Protein AF-A0A645ILU5-F1 (afdb_monomer)

Foldseek 3Di:
DQACPCVLVVLVVVCVVPVPDAAEAEAEAALVQHGPVGDRVLVRVVVVVPRPSHQAYEYEERAALVSQLVVLVVSLDDPHAYAYAYELAHFDQDPNDTARDHDLLRLLQSLLSSVVSVHPHYYYDHRDDVSSVVSVVVSNCVRCDPPPPPPPPPPPPPVPPPVPPPVVVVVVVVD

Structure (mmCIF, N/CA/C/O backbone):
data_AF-A0A645ILU5-F1
#
_entry.id   AF-A0A645ILU5-F1
#
loop_
_atom_site.group_PDB
_atom_site.id
_atom_site.type_symbol
_atom_site.label_atom_id
_atom_site.label_alt_id
_atom_site.label_comp_id
_atom_site.label_asym_id
_atom_site.label_entity_id
_atom_site.label_seq_id
_atom_site.pdbx_PDB_ins_code
_atom_site.Cartn_x
_atom_site.Cartn_y
_atom_site.Cartn_z
_atom_site.occupancy
_atom_site.B_iso_or_equiv
_atom_site.auth_seq_id
_atom_site.auth_comp_id
_atom_site.auth_asym_id
_atom_site.auth_atom_id
_atom_site.pdbx_PDB_model_num
ATOM 1 N N . MET A 1 1 ? -2.323 -10.223 2.850 1.00 93.81 1 MET A N 1
ATOM 2 C CA . MET A 1 1 ? -3.088 -11.456 3.163 1.00 93.81 1 MET A CA 1
ATOM 3 C C . MET A 1 1 ? -4.043 -11.785 2.024 1.00 93.81 1 MET A C 1
ATOM 5 O O . MET A 1 1 ? -4.383 -10.886 1.266 1.00 93.81 1 MET A O 1
ATOM 9 N N . SER A 1 2 ? -4.465 -13.047 1.892 1.00 95.62 2 SER A N 1
ATOM 10 C CA . SER A 1 2 ? -5.396 -13.486 0.833 1.00 95.62 2 SER A CA 1
ATOM 11 C C . SER A 1 2 ? -6.859 -13.595 1.285 1.00 95.62 2 SER A C 1
ATOM 13 O O . SER A 1 2 ? -7.740 -13.768 0.449 1.00 95.62 2 SER A O 1
ATOM 15 N N . SER A 1 3 ? -7.146 -13.476 2.583 1.00 96.38 3 SER A N 1
ATOM 16 C CA . SER A 1 3 ? -8.513 -13.394 3.105 1.00 96.38 3 SER A CA 1
ATOM 17 C C . SER A 1 3 ? -8.556 -12.584 4.398 1.00 96.38 3 SER A C 1
ATOM 19 O O . SER A 1 3 ? -7.524 -12.376 5.039 1.00 96.38 3 SER A O 1
ATOM 21 N N . ASP A 1 4 ? -9.757 -12.151 4.762 1.00 96.50 4 ASP A N 1
ATOM 22 C CA . ASP A 1 4 ? -10.113 -11.461 6.003 1.00 96.50 4 ASP A CA 1
ATOM 23 C C . ASP A 1 4 ? -10.507 -12.406 7.147 1.00 96.50 4 ASP A C 1
ATOM 25 O O . ASP A 1 4 ? -10.855 -11.966 8.244 1.00 96.50 4 ASP A O 1
ATOM 29 N N . LYS A 1 5 ? -10.433 -13.724 6.924 1.00 95.62 5 LYS A N 1
ATOM 30 C CA . LYS A 1 5 ? -10.806 -14.709 7.941 1.00 95.62 5 LYS A CA 1
ATOM 31 C C . LYS A 1 5 ? -9.980 -14.508 9.208 1.00 95.62 5 LYS A C 1
ATOM 33 O O . LYS A 1 5 ? -8.756 -14.410 9.159 1.00 95.62 5 LYS A O 1
ATOM 38 N N . TYR A 1 6 ? -10.677 -14.504 10.342 1.00 95.50 6 TYR A N 1
ATOM 39 C CA . TYR A 1 6 ? -10.128 -14.344 11.691 1.0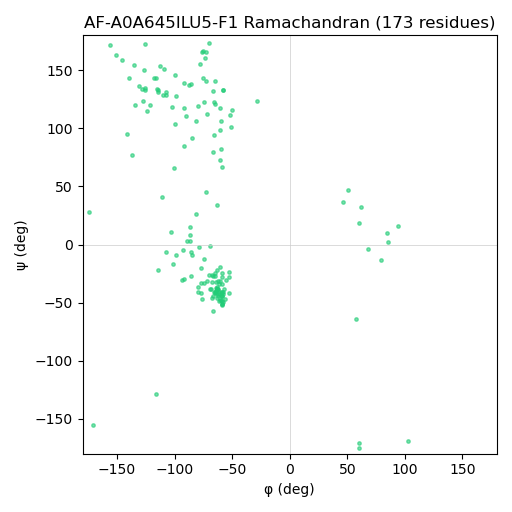0 95.50 6 TYR A CA 1
ATOM 40 C C . TYR A 1 6 ? -9.539 -12.968 12.017 1.00 95.50 6 TYR A C 1
ATOM 42 O O . TYR A 1 6 ? -9.171 -12.763 13.172 1.00 95.50 6 TYR A O 1
ATOM 50 N N . LEU A 1 7 ? -9.477 -12.022 11.072 1.00 96.88 7 LEU A N 1
ATOM 51 C CA . LEU A 1 7 ? -8.820 -10.738 11.318 1.00 96.88 7 LEU A CA 1
ATOM 52 C C . LEU A 1 7 ? -9.499 -9.914 12.402 1.00 96.88 7 LEU A C 1
ATOM 54 O O . LEU A 1 7 ? -8.788 -9.351 13.220 1.00 96.88 7 LEU A O 1
ATOM 58 N N . GLU A 1 8 ? -10.827 -9.928 12.484 1.00 96.94 8 GLU A N 1
ATOM 59 C CA . GLU A 1 8 ? -11.556 -9.266 13.573 1.00 96.94 8 GLU A CA 1
ATOM 60 C C . GLU A 1 8 ? -11.206 -9.856 14.952 1.00 96.94 8 GLU A C 1
ATOM 62 O O . GLU A 1 8 ? -10.985 -9.138 15.925 1.00 96.94 8 GLU A O 1
ATOM 67 N N . ASN A 1 9 ? -11.116 -11.185 15.052 1.00 97.50 9 ASN A N 1
ATOM 68 C CA . ASN A 1 9 ? -10.763 -11.833 16.315 1.00 97.50 9 ASN A CA 1
ATOM 69 C C . ASN A 1 9 ? -9.299 -11.562 16.688 1.00 97.50 9 ASN A C 1
ATOM 71 O O . ASN A 1 9 ? -8.991 -11.361 17.863 1.00 97.50 9 ASN A O 1
ATOM 75 N N . ILE A 1 10 ? -8.403 -11.543 15.696 1.00 97.69 10 ILE A N 1
ATOM 76 C CA . ILE A 1 10 ? -6.983 -11.235 15.887 1.00 97.69 10 ILE A CA 1
ATOM 77 C C . ILE A 1 10 ? -6.800 -9.770 16.291 1.00 97.69 10 ILE A C 1
ATOM 79 O O . ILE A 1 10 ? -6.074 -9.508 17.247 1.00 97.69 10 ILE A O 1
ATOM 83 N N . SER A 1 11 ? -7.465 -8.824 15.625 1.00 97.44 11 SER A N 1
ATOM 84 C CA . SER A 1 11 ? -7.366 -7.396 15.946 1.00 97.44 11 SER A CA 1
ATOM 85 C C . SER A 1 11 ? -7.878 -7.115 17.357 1.00 97.44 11 SER A C 1
ATOM 87 O O . SER A 1 11 ? -7.179 -6.479 18.144 1.00 97.44 11 SER A O 1
ATOM 89 N N . ARG A 1 12 ? -9.019 -7.705 17.734 1.00 97.56 12 ARG A N 1
ATOM 90 C CA . ARG A 1 12 ? -9.553 -7.631 19.100 1.00 97.56 12 ARG A CA 1
ATOM 91 C C . ARG A 1 12 ? -8.578 -8.194 20.130 1.00 97.56 12 ARG A C 1
ATOM 93 O O . ARG A 1 12 ? -8.370 -7.598 21.184 1.00 97.56 12 ARG A O 1
ATOM 100 N N . TYR A 1 13 ? -7.969 -9.343 19.840 1.00 97.94 13 TYR A N 1
ATOM 101 C CA . TYR A 1 13 ? -6.981 -9.944 20.733 1.00 97.94 13 TYR A CA 1
ATOM 102 C C . TYR A 1 13 ? -5.747 -9.048 20.905 1.00 97.94 13 TYR A C 1
ATOM 104 O O . TYR A 1 13 ? -5.275 -8.873 22.027 1.00 97.94 13 TYR A O 1
ATOM 112 N N . ILE A 1 14 ? -5.240 -8.450 19.821 1.00 97.81 14 ILE A N 1
ATOM 113 C CA . ILE A 1 14 ? -4.119 -7.504 19.885 1.00 97.81 14 ILE A CA 1
ATOM 114 C C . ILE A 1 14 ? -4.500 -6.301 20.753 1.00 97.81 14 ILE A C 1
ATOM 116 O O . ILE A 1 14 ? -3.756 -5.991 21.680 1.00 97.81 14 ILE A O 1
ATOM 120 N N . ARG A 1 15 ? -5.676 -5.696 20.535 1.00 95.69 15 ARG A N 1
ATOM 121 C CA . ARG A 1 15 ? -6.181 -4.553 21.317 1.00 95.69 15 ARG A CA 1
ATOM 122 C C . ARG A 1 15 ? -6.274 -4.854 22.816 1.00 95.69 15 ARG A C 1
ATOM 124 O O . ARG A 1 15 ? -5.934 -4.013 23.637 1.00 95.69 15 ARG A O 1
ATOM 131 N N . GLN A 1 16 ? -6.669 -6.071 23.193 1.00 97.25 16 GLN A N 1
ATOM 132 C CA . GLN A 1 16 ? -6.703 -6.500 24.600 1.00 97.25 16 GLN A CA 1
ATOM 133 C C . GLN A 1 16 ? -5.314 -6.621 25.243 1.00 97.25 16 GLN A C 1
ATOM 135 O O . GLN A 1 16 ? -5.197 -6.570 26.467 1.00 97.25 16 GLN A O 1
ATOM 140 N N . LYS A 1 17 ? -4.267 -6.860 24.447 1.00 97.75 17 LYS A N 1
ATOM 141 C CA . LYS A 1 17 ? -2.884 -6.982 24.932 1.00 97.75 17 LYS A CA 1
ATOM 142 C C . LYS A 1 17 ? -2.127 -5.664 24.872 1.00 97.75 17 LYS A C 1
ATOM 144 O O . LYS A 1 17 ? -1.229 -5.455 25.682 1.00 97.75 17 LYS A O 1
ATOM 149 N N . VAL A 1 18 ? -2.470 -4.822 23.906 1.00 97.69 18 VAL A N 1
ATOM 150 C CA . VAL A 1 18 ? -1.845 -3.534 23.631 1.00 97.69 18 VAL A CA 1
ATOM 151 C C . VAL A 1 18 ? -2.961 -2.564 23.250 1.00 97.69 18 VAL A C 1
ATOM 153 O O . VAL A 1 18 ? -3.406 -2.527 22.103 1.00 97.69 18 VAL A O 1
ATOM 156 N N . GLU A 1 19 ? -3.443 -1.817 24.242 1.00 94.56 19 GLU A N 1
ATOM 157 C CA . GLU A 1 19 ? -4.622 -0.949 24.126 1.00 94.56 19 GLU A CA 1
ATOM 158 C C . GLU A 1 19 ? -4.457 0.140 23.059 1.00 94.56 19 GLU A C 1
ATOM 160 O O . GLU A 1 19 ? -5.420 0.485 22.382 1.00 94.56 19 GLU A O 1
ATOM 165 N N . ASP A 1 20 ? -3.237 0.625 22.840 1.00 94.69 20 ASP A N 1
ATOM 166 C CA . ASP A 1 20 ? -2.893 1.722 21.931 1.00 94.69 20 ASP A CA 1
ATOM 167 C C . ASP A 1 20 ? -2.272 1.259 20.598 1.00 94.69 20 ASP A C 1
ATOM 169 O O . ASP A 1 20 ? -1.785 2.077 19.819 1.00 94.69 20 ASP A O 1
ATOM 173 N N . ALA A 1 21 ? -2.298 -0.043 20.290 1.00 96.12 21 ALA A N 1
ATOM 174 C CA . ALA A 1 21 ? -1.737 -0.564 19.043 1.00 96.12 21 ALA A CA 1
ATOM 175 C C . ALA A 1 21 ? -2.387 0.071 17.799 1.00 96.12 21 ALA A C 1
ATOM 177 O O . ALA A 1 21 ? -3.608 0.103 17.683 1.00 96.12 21 ALA A O 1
ATOM 178 N N . PHE A 1 22 ? -1.591 0.505 16.823 1.00 96.38 22 PHE A N 1
ATOM 179 C CA . PHE A 1 22 ? -2.107 0.879 15.503 1.00 96.38 22 PHE A CA 1
ATOM 180 C C . PHE A 1 22 ? -2.107 -0.351 14.589 1.00 96.38 22 PHE A C 1
ATOM 182 O O . PHE A 1 22 ? -1.046 -0.863 14.219 1.00 96.38 22 PHE A O 1
ATOM 189 N N . ILE A 1 23 ? -3.288 -0.855 14.247 1.00 97.62 23 ILE A N 1
ATOM 190 C CA . ILE A 1 23 ? -3.475 -2.115 13.533 1.00 97.62 23 ILE A CA 1
ATOM 191 C C . ILE A 1 23 ? -3.780 -1.829 12.064 1.00 97.62 23 ILE A C 1
ATOM 193 O O . ILE A 1 23 ? -4.796 -1.234 11.706 1.00 97.62 23 ILE A O 1
ATOM 197 N N . ILE A 1 24 ? -2.895 -2.321 11.195 1.00 97.56 24 ILE A N 1
ATOM 198 C CA . ILE A 1 24 ? -3.053 -2.265 9.741 1.00 97.56 24 ILE A CA 1
ATOM 199 C C . ILE A 1 24 ? -3.311 -3.671 9.219 1.00 97.56 24 ILE A C 1
ATOM 201 O O . ILE A 1 24 ? -2.529 -4.589 9.473 1.00 97.56 24 ILE A O 1
ATOM 205 N N . THR A 1 25 ? -4.362 -3.833 8.420 1.00 97.81 25 THR A N 1
ATOM 206 C CA . THR A 1 25 ? -4.580 -5.064 7.652 1.00 97.81 25 THR A CA 1
ATOM 207 C C . THR A 1 25 ? -4.310 -4.800 6.179 1.00 97.81 25 THR A C 1
ATOM 209 O O . THR A 1 25 ? -4.768 -3.807 5.624 1.00 97.81 25 THR A O 1
ATOM 212 N N . SER A 1 26 ? -3.520 -5.659 5.534 1.00 97.75 26 SER A N 1
ATOM 213 C CA . SER A 1 26 ? -3.110 -5.457 4.141 1.00 97.75 26 SER A CA 1
ATOM 214 C C . SER A 1 26 ? -3.332 -6.710 3.307 1.00 97.75 26 SER A C 1
ATOM 216 O O . SER A 1 26 ? -3.039 -7.826 3.757 1.00 97.75 26 SER A O 1
ATOM 218 N N . PHE A 1 27 ? -3.868 -6.542 2.099 1.00 98.00 27 PHE A N 1
ATOM 219 C CA . PHE A 1 27 ? -4.330 -7.619 1.229 1.00 98.00 27 PHE A CA 1
ATOM 220 C C . PHE A 1 27 ? -3.558 -7.676 -0.090 1.00 98.00 27 PHE A C 1
ATOM 222 O O . PHE A 1 27 ? -3.197 -6.658 -0.672 1.00 98.00 27 PHE A O 1
ATOM 229 N N . ALA A 1 28 ? -3.321 -8.898 -0.561 1.00 97.38 28 ALA A N 1
ATOM 230 C CA . ALA A 1 28 ? -2.639 -9.162 -1.818 1.00 97.38 28 ALA A CA 1
ATOM 231 C C . ALA A 1 28 ? -3.688 -9.466 -2.891 1.00 97.38 28 ALA A C 1
ATOM 233 O O . ALA A 1 28 ? -4.278 -10.551 -2.897 1.00 97.38 28 ALA A O 1
ATOM 234 N N . VAL A 1 29 ? -3.937 -8.485 -3.758 1.00 97.00 29 VAL A N 1
ATOM 235 C CA . VAL A 1 29 ? -4.973 -8.540 -4.796 1.00 97.00 29 VAL A CA 1
ATOM 236 C C . VAL A 1 29 ? -4.321 -8.530 -6.177 1.00 97.00 29 VAL A C 1
ATOM 238 O O . VAL A 1 29 ? -3.423 -7.729 -6.461 1.00 97.00 29 VAL A O 1
ATOM 241 N N . GLN A 1 30 ? -4.750 -9.465 -7.018 1.00 95.75 30 GLN A N 1
ATOM 242 C CA . GLN A 1 30 ? -4.297 -9.600 -8.397 1.00 95.75 30 GLN A CA 1
ATOM 243 C C . GLN A 1 30 ? -4.929 -8.531 -9.301 1.00 95.75 30 GLN A C 1
ATOM 245 O O . GLN A 1 30 ? -5.890 -7.874 -8.899 1.00 95.75 30 GLN A O 1
ATOM 250 N N . PRO A 1 31 ? -4.418 -8.342 -10.530 1.00 94.38 31 PRO A N 1
ATOM 251 C CA . PRO A 1 31 ? -4.959 -7.349 -11.463 1.00 94.38 31 PRO A CA 1
ATOM 252 C C . PRO A 1 31 ? -6.433 -7.553 -11.821 1.00 94.38 31 PRO A C 1
ATOM 254 O O . PRO A 1 31 ? -7.104 -6.599 -12.188 1.00 94.38 31 PRO A O 1
ATOM 257 N N . ASP A 1 32 ? -6.930 -8.784 -11.706 1.00 94.69 32 ASP A N 1
ATOM 258 C CA . ASP A 1 32 ? -8.336 -9.139 -11.918 1.00 94.69 32 ASP A CA 1
ATOM 259 C C . ASP A 1 32 ? -9.245 -8.794 -10.720 1.00 94.69 32 ASP A C 1
ATOM 261 O O . ASP A 1 32 ? -10.453 -9.013 -10.780 1.00 94.69 32 ASP A O 1
ATOM 265 N N . GLY A 1 33 ? -8.677 -8.266 -9.630 1.00 95.06 33 GLY A N 1
ATOM 266 C CA . GLY A 1 33 ? -9.378 -7.89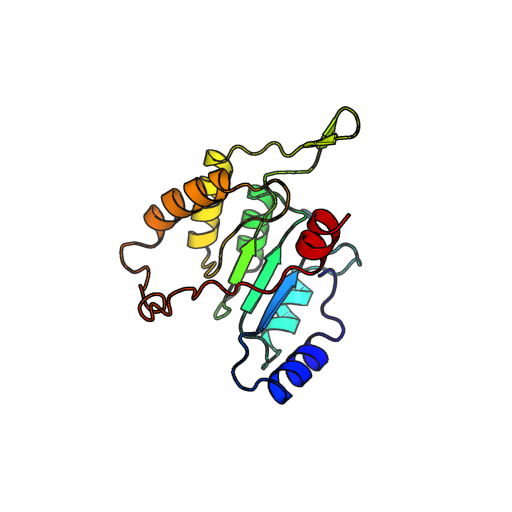2 -8.406 1.00 95.06 33 GLY A CA 1
ATOM 267 C C . GLY A 1 33 ? -9.586 -9.035 -7.406 1.00 95.06 33 GLY A C 1
ATOM 268 O O . GLY A 1 33 ? -10.164 -8.806 -6.340 1.00 95.06 33 GLY A O 1
ATOM 269 N N . TYR A 1 34 ? -9.098 -10.247 -7.687 1.00 96.94 34 TYR A N 1
ATOM 270 C CA . TYR A 1 34 ? -9.217 -11.394 -6.787 1.00 96.94 34 TYR A CA 1
ATOM 271 C C . TYR A 1 34 ? -7.942 -11.636 -5.980 1.00 96.94 34 TYR A C 1
ATOM 273 O O . TYR A 1 34 ? -6.811 -11.457 -6.438 1.00 96.94 34 TYR A O 1
ATOM 281 N N . THR A 1 35 ? -8.109 -12.098 -4.747 1.00 97.69 35 THR A N 1
ATOM 282 C CA . THR A 1 35 ? -7.006 -12.669 -3.978 1.00 97.69 35 THR A CA 1
ATOM 283 C C . THR A 1 35 ? -6.693 -14.080 -4.468 1.00 97.69 35 THR A C 1
ATOM 285 O O . THR A 1 35 ? -7.504 -14.729 -5.128 1.00 97.69 35 THR A O 1
ATOM 288 N N . ARG A 1 36 ? -5.531 -14.609 -4.072 1.00 96.50 36 ARG A N 1
ATOM 289 C CA . ARG A 1 36 ? -5.151 -16.000 -4.367 1.00 96.50 36 ARG A CA 1
ATOM 290 C C . ARG A 1 36 ? -6.183 -17.028 -3.882 1.00 96.50 36 ARG A C 1
ATOM 292 O O . ARG A 1 36 ? -6.316 -18.085 -4.484 1.00 96.50 36 ARG A O 1
ATOM 299 N N . ASP A 1 37 ? -6.897 -16.722 -2.802 1.00 96.62 37 ASP A N 1
ATOM 300 C CA . ASP A 1 37 ? -7.883 -17.634 -2.214 1.00 96.62 37 ASP A CA 1
ATOM 301 C C . ASP A 1 37 ? -9.274 -17.485 -2.872 1.00 96.62 37 ASP A C 1
ATOM 303 O O . ASP A 1 37 ? -10.247 -18.064 -2.393 1.00 96.62 37 ASP A O 1
ATOM 307 N N . GLY A 1 38 ? -9.378 -16.709 -3.960 1.00 96.69 38 GLY A N 1
ATOM 308 C CA . GLY A 1 38 ? -10.590 -16.559 -4.768 1.00 96.69 38 GLY A CA 1
ATOM 309 C C . GLY A 1 38 ? -11.588 -15.525 -4.248 1.00 96.69 38 GLY A C 1
ATOM 310 O O . GLY A 1 38 ? -12.708 -15.454 -4.748 1.00 96.69 38 GLY A O 1
ATOM 311 N N . TYR A 1 39 ? -11.216 -14.709 -3.259 1.00 97.19 39 TYR A N 1
ATOM 312 C CA . TYR A 1 39 ? -12.094 -13.655 -2.752 1.00 97.19 39 TYR A CA 1
ATOM 313 C C . TYR A 1 39 ? -11.921 -12.382 -3.560 1.00 97.19 39 TYR A C 1
ATOM 315 O O . TYR A 1 39 ? -10.798 -11.954 -3.829 1.00 97.19 39 TYR A O 1
ATOM 323 N N . PHE A 1 40 ? -13.034 -11.734 -3.885 1.00 96.69 40 PHE A N 1
ATOM 324 C CA . PHE A 1 40 ? -12.977 -10.441 -4.537 1.00 96.69 40 PHE A CA 1
ATOM 325 C C . PHE A 1 40 ? -12.571 -9.364 -3.528 1.00 96.69 40 PHE A C 1
ATOM 327 O O . PHE A 1 40 ? -13.201 -9.193 -2.479 1.00 96.69 40 PHE A O 1
ATOM 334 N N . GLY A 1 41 ? -11.483 -8.651 -3.813 1.00 95.88 41 GLY A N 1
ATOM 335 C CA . GLY A 1 41 ? -10.846 -7.785 -2.830 1.00 95.88 41 GLY A CA 1
ATOM 336 C C . GLY A 1 41 ? -11.739 -6.619 -2.393 1.00 95.88 41 GLY A C 1
ATOM 337 O O . GLY A 1 41 ? -11.697 -6.244 -1.223 1.00 95.88 41 GLY A O 1
ATOM 338 N N . ARG A 1 42 ? -12.612 -6.084 -3.266 1.00 94.62 42 ARG A N 1
ATOM 339 C CA . ARG A 1 42 ? -13.550 -5.013 -2.869 1.00 94.62 42 ARG A CA 1
ATOM 340 C C . ARG A 1 42 ? -14.493 -5.487 -1.764 1.00 94.62 42 ARG A C 1
ATOM 342 O O . ARG A 1 42 ? -14.869 -4.705 -0.900 1.00 94.62 42 ARG A O 1
ATOM 349 N N . ASP A 1 43 ? -14.865 -6.766 -1.783 1.00 95.69 43 ASP A N 1
ATOM 350 C CA . ASP A 1 43 ? -15.791 -7.329 -0.806 1.00 95.69 43 ASP A CA 1
ATOM 351 C C . ASP A 1 43 ? -15.082 -7.584 0.526 1.00 95.69 43 ASP A C 1
ATOM 353 O O . ASP A 1 43 ? -15.684 -7.383 1.577 1.00 95.69 43 ASP A O 1
ATOM 357 N N . ILE A 1 44 ? -13.793 -7.945 0.491 1.00 96.44 44 ILE A N 1
ATOM 358 C CA . ILE A 1 44 ? -12.933 -7.944 1.683 1.00 96.44 44 ILE A CA 1
ATOM 359 C C . ILE A 1 44 ? -12.884 -6.542 2.296 1.00 96.44 44 ILE A C 1
ATOM 361 O O . ILE A 1 44 ? -13.174 -6.383 3.478 1.00 96.44 44 ILE A O 1
ATOM 365 N N . PHE A 1 45 ? -12.567 -5.520 1.497 1.00 95.25 45 PHE A N 1
ATOM 366 C CA . PHE A 1 45 ? -12.473 -4.143 1.982 1.00 95.25 45 PHE A CA 1
ATOM 367 C C . PHE A 1 45 ? -13.789 -3.666 2.600 1.00 95.25 45 PHE A C 1
ATOM 369 O O . PHE A 1 45 ? -13.769 -3.134 3.702 1.00 95.25 45 PHE A O 1
ATOM 376 N N . ARG A 1 46 ? -14.931 -3.940 1.954 1.00 93.38 46 ARG A N 1
ATOM 377 C CA . ARG A 1 46 ? -16.273 -3.616 2.474 1.00 93.38 46 ARG A CA 1
ATOM 378 C C . ARG A 1 46 ? -16.588 -4.249 3.827 1.00 93.38 46 ARG A C 1
ATOM 380 O O . ARG A 1 46 ? -17.314 -3.647 4.601 1.00 93.38 46 ARG A O 1
ATOM 387 N N . ARG A 1 47 ? -16.091 -5.454 4.113 1.00 94.75 47 ARG A N 1
ATOM 388 C CA . ARG A 1 47 ? -16.275 -6.078 5.434 1.00 94.75 47 ARG A CA 1
ATOM 389 C C . ARG A 1 47 ? -15.296 -5.520 6.456 1.00 94.75 47 ARG A C 1
ATOM 391 O O . ARG A 1 47 ? -15.674 -5.257 7.589 1.00 94.75 47 ARG A O 1
ATOM 398 N N . MET A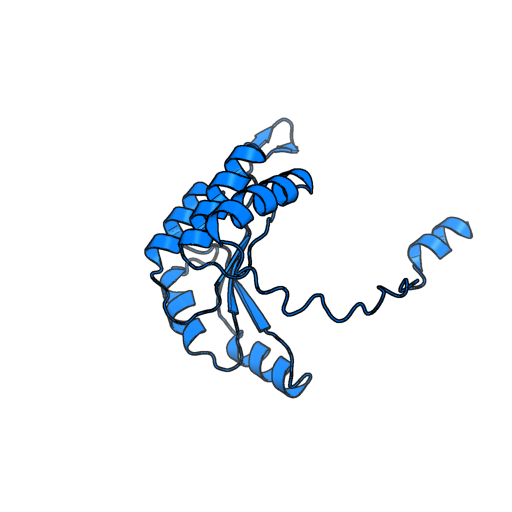 1 48 ? -14.048 -5.319 6.045 1.00 95.50 48 MET A N 1
ATOM 399 C CA . MET A 1 48 ? -12.984 -4.882 6.943 1.00 95.50 48 MET A CA 1
ATOM 400 C C . MET A 1 48 ? -13.128 -3.434 7.410 1.00 95.50 48 MET A C 1
ATOM 402 O O . MET A 1 48 ? -12.662 -3.129 8.500 1.00 95.50 48 MET A O 1
ATOM 406 N N . VAL A 1 49 ? -13.793 -2.559 6.647 1.00 93.00 49 VAL A N 1
ATOM 407 C CA . VAL A 1 49 ? -14.096 -1.189 7.110 1.00 93.00 49 VAL A CA 1
ATOM 408 C C . VAL A 1 49 ? -15.023 -1.155 8.327 1.00 93.00 49 VAL A C 1
ATOM 410 O O . VAL A 1 49 ? -15.000 -0.184 9.073 1.00 93.00 49 VAL A O 1
ATOM 413 N N . GLU A 1 50 ? -15.797 -2.215 8.567 1.00 92.88 50 GLU A N 1
ATOM 414 C CA . GLU A 1 50 ? -16.691 -2.323 9.728 1.00 92.88 50 GLU A CA 1
ATOM 415 C C . GLU A 1 50 ? -15.974 -2.871 10.980 1.00 92.88 50 GLU A C 1
ATOM 417 O O . GLU A 1 50 ? -16.547 -2.912 12.074 1.00 92.88 50 GLU A O 1
ATOM 422 N N . VAL A 1 51 ? -14.714 -3.308 10.851 1.00 94.69 51 VAL A N 1
ATOM 423 C CA . VAL A 1 51 ? -13.934 -3.874 11.958 1.00 94.69 51 VAL A CA 1
ATOM 424 C C . VAL A 1 51 ? -13.337 -2.749 12.802 1.00 94.69 51 VAL A C 1
ATOM 426 O O . VAL A 1 51 ? -12.362 -2.113 12.419 1.00 94.69 51 VAL A O 1
ATOM 429 N N . LYS A 1 52 ? -13.901 -2.541 13.996 1.00 91.62 52 LYS A N 1
ATOM 430 C CA . LYS A 1 52 ? -13.570 -1.408 14.883 1.00 91.62 52 LYS A CA 1
ATOM 431 C C . LYS A 1 52 ? -12.124 -1.365 15.377 1.00 91.62 52 LYS A C 1
ATOM 433 O O . LYS A 1 52 ? -11.614 -0.283 15.622 1.00 91.62 52 LYS A O 1
ATOM 438 N N . ASP A 1 53 ? -11.494 -2.524 15.549 1.00 95.62 53 ASP A N 1
ATOM 439 C CA . ASP A 1 53 ? -10.126 -2.635 16.074 1.00 95.62 53 ASP A CA 1
ATOM 440 C C . ASP A 1 53 ? -9.055 -2.511 14.968 1.00 95.62 53 ASP A C 1
ATOM 442 O O . ASP A 1 53 ? -7.922 -2.941 15.165 1.00 95.62 53 ASP A O 1
ATOM 446 N N . VAL A 1 54 ? -9.410 -2.025 13.773 1.00 96.06 54 VAL A N 1
ATOM 447 C CA . VAL A 1 54 ? -8.493 -1.867 12.636 1.00 96.06 54 VAL A CA 1
ATOM 448 C C . VAL A 1 54 ? -8.506 -0.414 12.178 1.00 96.06 54 VAL A C 1
ATOM 450 O O . VAL A 1 54 ? -9.505 0.078 11.662 1.00 96.06 54 VAL A O 1
ATOM 453 N N . GLU A 1 55 ? -7.370 0.267 12.316 1.00 96.12 55 GLU A N 1
ATOM 454 C CA . GLU A 1 55 ? -7.260 1.693 11.995 1.00 96.12 55 GLU A CA 1
ATOM 455 C C . GLU A 1 55 ? -6.953 1.948 10.517 1.00 96.12 55 GLU A C 1
ATOM 457 O O . GLU A 1 55 ? -7.303 3.003 9.986 1.00 96.12 55 GLU A O 1
ATOM 462 N N . ALA A 1 56 ? -6.300 0.999 9.839 1.00 97.00 56 ALA A N 1
ATOM 463 C CA . ALA A 1 56 ? -5.961 1.137 8.429 1.00 97.00 56 ALA A CA 1
ATOM 464 C C . ALA A 1 56 ? -6.151 -0.158 7.636 1.00 97.00 56 ALA A C 1
ATOM 466 O O . ALA A 1 56 ? -5.832 -1.266 8.083 1.00 97.00 56 ALA A O 1
ATOM 467 N N . LEU A 1 57 ? -6.610 0.012 6.399 1.00 97.12 57 LEU A N 1
ATOM 468 C CA . LEU A 1 57 ? -6.682 -1.047 5.399 1.00 97.12 57 LEU A CA 1
ATOM 469 C C . LEU A 1 57 ? -5.637 -0.796 4.327 1.00 97.12 57 LEU A C 1
ATOM 471 O O . LEU A 1 57 ? -5.287 0.347 4.040 1.00 97.12 57 LEU A O 1
ATOM 475 N N . GLY A 1 58 ? -5.147 -1.852 3.696 1.00 96.88 58 GLY A N 1
ATOM 476 C CA . GLY A 1 58 ? -4.116 -1.682 2.698 1.00 96.88 58 GLY A CA 1
ATOM 477 C C . GLY A 1 58 ? -4.005 -2.770 1.659 1.00 96.88 58 GLY A C 1
ATOM 478 O O . GLY A 1 58 ? -4.647 -3.819 1.717 1.00 96.88 58 GLY A O 1
ATOM 479 N N . LEU A 1 59 ? -3.162 -2.474 0.683 1.00 97.75 59 LEU A N 1
ATOM 480 C CA . LEU A 1 59 ? -2.829 -3.352 -0.419 1.00 97.75 59 LEU A CA 1
ATOM 481 C C . LEU A 1 59 ? -1.322 -3.475 -0.519 1.00 97.75 59 LEU A C 1
ATOM 483 O O . LEU A 1 59 ? -0.601 -2.474 -0.485 1.00 97.75 59 LEU A O 1
ATOM 487 N N . ASN A 1 60 ? -0.842 -4.701 -0.673 1.00 97.56 60 ASN A N 1
ATOM 488 C CA . ASN A 1 60 ? 0.572 -4.947 -0.861 1.00 97.56 60 ASN A CA 1
ATOM 489 C C . ASN A 1 60 ? 0.842 -6.124 -1.793 1.00 97.56 60 ASN A C 1
ATOM 491 O O . ASN A 1 60 ? 0.028 -7.037 -1.928 1.00 97.56 60 ASN A O 1
ATOM 495 N N . CYS A 1 61 ? 2.048 -6.133 -2.361 1.00 95.88 61 CYS A N 1
ATOM 496 C CA . CYS A 1 61 ? 2.537 -7.214 -3.212 1.00 95.88 61 CYS A CA 1
ATOM 497 C C . CYS A 1 61 ? 1.665 -7.447 -4.463 1.00 95.88 61 CYS A C 1
ATOM 499 O O . CYS A 1 61 ? 0.772 -6.659 -4.769 1.00 95.88 61 CYS A O 1
ATOM 501 N N . VAL A 1 62 ? 1.956 -8.543 -5.175 1.00 94.00 62 VAL A N 1
ATOM 502 C CA . VAL A 1 62 ? 1.297 -9.082 -6.380 1.00 94.00 62 VAL A CA 1
ATOM 503 C C . VAL A 1 62 ? 1.261 -8.114 -7.561 1.00 94.00 62 VAL A C 1
ATOM 505 O O . VAL A 1 62 ? 1.876 -8.381 -8.590 1.00 94.00 62 VAL A O 1
ATOM 508 N N . SER A 1 63 ? 0.558 -7.000 -7.416 1.00 95.19 63 SER A N 1
ATOM 509 C CA . SER A 1 63 ? 0.364 -6.001 -8.448 1.00 95.19 63 SER A CA 1
ATOM 510 C C . SER A 1 63 ? 1.501 -4.980 -8.481 1.00 95.19 63 SER A C 1
ATOM 512 O O . SER A 1 63 ? 1.974 -4.490 -7.451 1.00 95.19 63 SER A O 1
ATOM 514 N N . GLY A 1 64 ? 1.923 -4.643 -9.701 1.00 96.50 64 GLY A N 1
ATOM 515 C CA . GLY A 1 64 ? 2.780 -3.491 -9.958 1.00 96.50 64 GLY A CA 1
ATOM 516 C C . GLY A 1 64 ? 2.031 -2.168 -9.741 1.00 96.50 64 GLY A C 1
ATOM 517 O O . GLY A 1 64 ? 0.808 -2.157 -9.554 1.00 96.50 64 GLY A O 1
ATOM 518 N N . PRO A 1 65 ? 2.729 -1.023 -9.811 1.00 96.81 65 PRO A N 1
ATOM 519 C CA . PRO A 1 65 ? 2.174 0.261 -9.390 1.00 96.81 65 PRO A CA 1
ATOM 520 C C . PRO A 1 65 ? 1.006 0.745 -10.271 1.00 96.81 65 PRO A C 1
ATOM 522 O O . PRO A 1 65 ? 0.118 1.436 -9.781 1.00 96.81 65 PRO A O 1
ATOM 525 N N . TYR A 1 66 ? 0.954 0.346 -11.549 1.00 95.88 66 TYR A N 1
ATOM 526 C CA . TYR A 1 66 ? -0.149 0.691 -12.457 1.00 95.88 66 TYR A CA 1
ATOM 527 C C . TYR A 1 66 ? -1.479 0.044 -12.059 1.00 95.88 66 TYR A C 1
ATOM 529 O O . TYR A 1 66 ? -2.459 0.749 -11.823 1.00 95.88 66 TYR A O 1
ATOM 537 N N . HIS A 1 67 ? -1.519 -1.289 -11.964 1.00 96.44 67 HIS A N 1
ATOM 538 C CA . HIS A 1 67 ? -2.746 -1.995 -11.590 1.00 96.44 67 HIS A CA 1
ATOM 539 C C . HIS A 1 67 ? -3.126 -1.713 -10.140 1.00 96.44 67 HIS A C 1
ATOM 541 O O . HIS A 1 67 ? -4.309 -1.598 -9.843 1.00 96.44 67 HIS A O 1
ATOM 547 N N . MET A 1 68 ? -2.142 -1.506 -9.257 1.00 96.50 68 MET A N 1
ATOM 548 C CA . MET A 1 68 ? -2.413 -1.066 -7.891 1.00 96.50 68 MET A CA 1
ATOM 549 C C . MET A 1 68 ? -3.151 0.280 -7.870 1.00 96.50 68 MET A C 1
ATOM 551 O O . MET A 1 68 ? -4.176 0.406 -7.208 1.00 96.50 68 MET A O 1
ATOM 555 N N . LEU A 1 69 ? -2.685 1.271 -8.641 1.00 96.06 69 LEU A N 1
ATOM 556 C CA . LEU A 1 69 ? -3.372 2.557 -8.786 1.00 96.06 69 LEU A CA 1
ATOM 557 C C . LEU A 1 69 ? -4.787 2.392 -9.354 1.00 96.06 69 LEU A C 1
ATOM 559 O O . LEU A 1 69 ? -5.714 3.040 -8.873 1.00 96.06 69 LEU A O 1
ATOM 563 N N . HIS A 1 70 ? -4.953 1.562 -10.386 1.00 95.44 70 HIS A N 1
ATOM 564 C CA . HIS A 1 70 ? -6.267 1.305 -10.975 1.00 95.44 70 HIS A CA 1
ATOM 565 C C . HIS A 1 70 ? -7.233 0.730 -9.937 1.00 95.44 70 HIS A C 1
ATOM 567 O O . HIS A 1 70 ? -8.314 1.271 -9.735 1.00 95.44 70 HIS A O 1
ATOM 573 N N . TYR A 1 71 ? -6.788 -0.280 -9.199 1.00 94.75 71 TYR A N 1
ATOM 574 C CA . TYR A 1 71 ? -7.589 -0.923 -8.174 1.00 94.75 71 TYR A CA 1
ATOM 575 C C . TYR A 1 71 ? -7.948 0.030 -7.020 1.00 94.75 71 TYR A C 1
ATOM 577 O O . TYR A 1 71 ? -9.095 0.075 -6.583 1.00 94.75 71 TYR A O 1
ATOM 585 N N . VAL A 1 72 ? -7.011 0.876 -6.571 1.00 93.75 72 VAL A N 1
ATOM 586 C CA . VAL A 1 72 ? -7.291 1.922 -5.567 1.00 93.75 72 VAL A CA 1
ATOM 587 C C . VAL A 1 72 ? -8.392 2.881 -6.038 1.00 93.75 72 VAL A C 1
ATOM 589 O O . VAL A 1 72 ? -9.274 3.221 -5.250 1.00 93.75 72 VAL A O 1
ATOM 592 N N . LYS A 1 73 ? -8.393 3.278 -7.319 1.00 92.75 73 LYS A N 1
ATOM 593 C CA . LYS A 1 73 ? -9.451 4.130 -7.893 1.00 92.75 73 LYS A CA 1
ATOM 594 C C . LYS A 1 73 ? -10.821 3.454 -7.871 1.00 92.75 73 LYS A C 1
ATOM 596 O O . LYS A 1 73 ? -11.825 4.119 -7.626 1.00 92.75 73 LYS A O 1
ATOM 601 N N . GLU A 1 74 ? -10.871 2.150 -8.123 1.00 90.81 74 GLU A N 1
ATOM 602 C CA . GLU A 1 74 ? -12.121 1.385 -8.141 1.00 90.81 74 GLU A CA 1
ATOM 603 C C . GLU A 1 74 ? -12.727 1.181 -6.752 1.00 90.81 74 GLU A C 1
ATOM 605 O O . GLU A 1 74 ? -13.950 1.127 -6.625 1.00 90.81 74 GLU A O 1
ATOM 610 N N . LEU A 1 75 ? -11.901 1.085 -5.703 1.00 87.19 75 LEU A N 1
ATOM 611 C CA . LEU A 1 75 ? -12.397 0.860 -4.345 1.00 87.19 75 LEU A CA 1
ATOM 612 C C . LEU A 1 75 ? -13.238 2.029 -3.806 1.00 87.19 75 LEU A C 1
ATOM 614 O O . LEU A 1 75 ? -14.090 1.797 -2.950 1.00 87.19 75 LEU A O 1
ATOM 618 N N . GLN A 1 76 ? -13.007 3.261 -4.286 1.00 79.81 76 GLN A N 1
ATOM 619 C CA . GLN A 1 76 ? -13.739 4.478 -3.889 1.00 79.81 76 GLN A CA 1
ATOM 620 C C . GLN A 1 76 ? -13.920 4.630 -2.364 1.00 79.81 76 GLN A C 1
ATOM 622 O O . GLN A 1 76 ? -14.965 5.084 -1.889 1.00 79.81 76 GLN A O 1
ATOM 627 N N . LEU A 1 77 ? -12.915 4.223 -1.583 1.00 72.06 77 LEU A N 1
ATOM 628 C CA . LEU A 1 77 ? -13.009 4.228 -0.125 1.00 72.06 77 LEU A CA 1
ATOM 629 C C . LEU A 1 77 ? -13.091 5.663 0.384 1.00 72.06 77 LEU A C 1
ATOM 631 O O . LEU A 1 77 ? -12.297 6.521 0.001 1.00 72.06 77 LEU A O 1
ATOM 635 N N . LYS A 1 78 ? -14.041 5.909 1.281 1.00 74.19 78 LYS A N 1
ATOM 636 C CA . LYS A 1 78 ? -14.157 7.160 2.028 1.00 74.19 78 LYS A CA 1
ATOM 637 C C . LYS A 1 78 ? -13.955 6.853 3.503 1.00 74.19 78 LYS A C 1
ATOM 639 O O . LYS A 1 78 ? -14.420 5.819 3.969 1.00 74.19 78 LYS A O 1
ATOM 644 N N . ASN A 1 79 ? -13.305 7.764 4.224 1.00 80.00 79 ASN A N 1
ATOM 645 C CA . ASN A 1 79 ? -13.110 7.690 5.678 1.00 80.00 79 ASN A CA 1
ATOM 646 C C . ASN A 1 79 ? -12.297 6.471 6.160 1.00 80.00 79 ASN A C 1
ATOM 648 O O . ASN A 1 79 ? -12.531 5.972 7.255 1.00 80.00 79 ASN A O 1
ATOM 652 N N . VAL A 1 80 ? -11.341 5.996 5.356 1.00 87.88 80 VAL A N 1
ATOM 653 C CA . VAL A 1 80 ? -10.444 4.882 5.707 1.00 87.88 80 VAL A CA 1
ATOM 654 C C . VAL A 1 80 ? -9.003 5.335 5.531 1.00 87.88 80 VAL A C 1
ATOM 656 O O . VAL A 1 80 ? -8.660 5.889 4.486 1.00 87.88 80 VAL A O 1
ATOM 659 N N . VAL A 1 81 ? -8.145 5.064 6.516 1.00 95.12 81 VAL A N 1
ATOM 660 C CA . VAL A 1 81 ? -6.698 5.243 6.351 1.00 95.12 81 VAL A CA 1
ATOM 661 C C . VAL A 1 81 ? -6.190 4.141 5.426 1.00 95.12 81 VAL A C 1
ATOM 663 O O . VAL A 1 81 ? -6.216 2.959 5.772 1.00 95.12 81 VAL A O 1
ATOM 666 N N . LEU A 1 82 ? -5.757 4.526 4.226 1.00 95.88 82 LEU A N 1
ATOM 667 C CA . LEU A 1 82 ? -5.328 3.586 3.197 1.00 95.88 82 LEU A CA 1
ATOM 668 C C . LEU A 1 82 ? -3.798 3.449 3.161 1.00 95.88 82 LEU A C 1
ATOM 670 O O . LEU A 1 82 ? -3.080 4.443 3.030 1.00 95.88 82 LEU A O 1
ATOM 674 N N . SER A 1 83 ? -3.316 2.205 3.218 1.00 97.81 83 SER A N 1
ATOM 675 C CA . SER A 1 83 ? -1.909 1.835 3.042 1.00 97.81 83 SER A CA 1
ATOM 676 C C . SER A 1 83 ? -1.661 1.134 1.701 1.00 97.81 83 SER A C 1
ATOM 678 O O . SER A 1 83 ? -2.345 0.167 1.378 1.00 97.81 83 SER A O 1
ATOM 680 N N . VAL A 1 84 ? -0.689 1.578 0.900 1.00 98.06 84 VAL A N 1
ATOM 681 C CA . VAL A 1 84 ? -0.441 1.018 -0.443 1.00 98.06 84 VAL A CA 1
ATOM 682 C C . VAL A 1 84 ? 1.048 0.770 -0.682 1.00 98.06 84 VAL A C 1
ATOM 684 O O . VAL A 1 84 ? 1.861 1.693 -0.650 1.00 98.06 84 VAL A O 1
ATOM 687 N N . MET A 1 85 ? 1.411 -0.489 -0.939 1.00 98.38 85 MET A N 1
ATOM 688 C CA . MET A 1 85 ? 2.800 -0.942 -1.110 1.00 98.38 85 MET A CA 1
ATOM 689 C C . MET A 1 85 ? 2.934 -1.924 -2.294 1.00 98.38 85 MET A C 1
ATOM 691 O O . MET A 1 85 ? 3.003 -3.143 -2.089 1.00 98.38 85 MET A O 1
ATOM 695 N N . PRO A 1 86 ? 2.937 -1.439 -3.550 1.00 98.06 86 PRO A N 1
ATOM 696 C CA . PRO A 1 86 ? 3.031 -2.296 -4.730 1.00 98.06 86 PRO A CA 1
ATOM 697 C C . PRO A 1 86 ? 4.433 -2.895 -4.916 1.00 98.06 86 PRO A C 1
ATOM 699 O O . PRO A 1 86 ? 5.417 -2.449 -4.320 1.00 98.06 86 PRO A O 1
ATOM 702 N N . ASN A 1 87 ? 4.529 -3.908 -5.779 1.00 97.62 87 ASN A N 1
ATOM 703 C CA . ASN A 1 87 ? 5.815 -4.412 -6.269 1.00 97.62 87 ASN A CA 1
ATOM 704 C C . ASN A 1 87 ? 6.444 -3.435 -7.273 1.00 97.62 87 ASN A C 1
ATOM 706 O O . ASN A 1 87 ? 5.731 -2.651 -7.899 1.00 97.62 87 ASN A O 1
ATOM 710 N N . ALA A 1 88 ? 7.755 -3.533 -7.503 1.00 96.25 88 ALA A N 1
ATOM 711 C CA . ALA A 1 88 ? 8.487 -2.769 -8.523 1.00 96.25 88 ALA A CA 1
ATOM 712 C C . ALA A 1 88 ? 8.199 -3.239 -9.970 1.00 96.25 88 ALA A C 1
ATOM 714 O O . ALA A 1 88 ? 9.106 -3.420 -10.773 1.00 96.25 88 ALA A O 1
ATOM 715 N N . GLY A 1 89 ? 6.933 -3.465 -10.316 1.00 92.94 89 GLY A N 1
ATOM 716 C CA . GLY A 1 89 ? 6.529 -4.128 -11.559 1.00 92.94 89 GLY A CA 1
ATOM 717 C C . GLY A 1 89 ? 6.124 -5.582 -11.329 1.00 92.94 89 GLY A C 1
ATOM 718 O O . GLY A 1 89 ? 5.929 -6.007 -10.184 1.00 92.94 89 GLY A O 1
ATOM 719 N N . TYR A 1 90 ? 5.954 -6.335 -12.415 1.00 90.00 90 TYR A N 1
ATOM 720 C CA . TYR A 1 90 ? 5.577 -7.746 -12.324 1.00 90.00 90 TYR A CA 1
ATOM 721 C C . TYR A 1 90 ? 6.816 -8.639 -12.305 1.00 90.00 90 TYR A C 1
ATOM 723 O O . TYR A 1 90 ? 7.763 -8.393 -13.052 1.00 90.00 90 TYR A O 1
ATOM 731 N N . PRO A 1 91 ? 6.826 -9.688 -11.464 1.00 88.62 91 PRO A N 1
ATOM 732 C CA . PRO A 1 91 ? 7.946 -10.607 -11.424 1.00 88.62 91 PRO A CA 1
ATOM 733 C C . PRO A 1 91 ? 8.045 -11.357 -12.754 1.00 88.62 91 PRO A C 1
ATOM 735 O O . PRO A 1 91 ? 7.117 -12.060 -13.151 1.00 88.62 9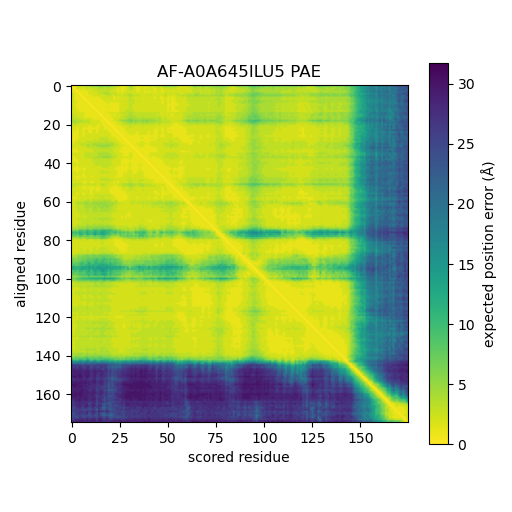1 PRO A O 1
ATOM 738 N N . THR A 1 92 ? 9.193 -11.251 -13.410 1.00 88.44 92 THR A N 1
ATOM 739 C CA . THR A 1 92 ? 9.547 -12.057 -14.581 1.00 88.44 92 THR A CA 1
ATOM 740 C C . THR A 1 92 ? 10.717 -12.957 -14.218 1.00 88.44 92 THR A C 1
ATOM 742 O O . THR A 1 92 ? 11.688 -12.503 -13.616 1.00 88.44 92 THR A O 1
ATOM 745 N N . VAL A 1 93 ? 10.646 -14.242 -14.564 1.00 89.69 93 VAL A N 1
ATOM 746 C CA . VAL A 1 93 ? 11.748 -15.179 -14.313 1.00 89.69 93 VAL A CA 1
ATOM 747 C C . VAL A 1 93 ? 12.656 -15.227 -15.536 1.00 89.69 93 VAL A C 1
ATOM 749 O O . VAL A 1 93 ? 12.236 -15.646 -16.610 1.00 89.69 93 VAL A O 1
ATOM 752 N N . VAL A 1 94 ? 13.915 -14.828 -15.363 1.00 87.88 94 VAL A N 1
ATOM 753 C CA . VAL A 1 94 ? 14.960 -14.889 -16.392 1.00 87.88 94 VAL A CA 1
ATOM 754 C C . VAL A 1 94 ? 16.162 -15.610 -15.800 1.00 87.88 94 VAL A C 1
ATOM 756 O O . VAL A 1 94 ? 16.673 -15.202 -14.760 1.00 87.88 94 VAL A O 1
ATOM 759 N N . ASN A 1 95 ? 16.622 -16.690 -16.439 1.00 88.69 95 ASN A N 1
ATOM 760 C CA . ASN A 1 95 ? 17.766 -17.489 -15.972 1.00 88.69 95 ASN A CA 1
ATOM 761 C C . ASN A 1 95 ? 17.651 -17.893 -14.488 1.00 88.69 95 ASN A C 1
ATOM 763 O O . ASN A 1 95 ? 18.583 -17.702 -13.707 1.00 88.69 95 ASN A O 1
ATOM 767 N N . ASN A 1 96 ? 16.476 -18.387 -14.085 1.00 87.88 96 ASN A N 1
ATOM 768 C CA . ASN A 1 96 ? 16.148 -18.780 -12.707 1.00 87.88 96 ASN A CA 1
ATOM 769 C C . ASN A 1 96 ? 16.245 -17.641 -11.672 1.00 87.88 96 ASN A C 1
ATOM 771 O O . ASN A 1 96 ? 16.305 -17.896 -10.470 1.00 87.88 96 ASN A O 1
ATOM 775 N N . ARG A 1 97 ? 16.234 -16.381 -12.117 1.00 83.38 97 ARG A N 1
ATOM 776 C CA . ARG A 1 97 ? 16.201 -15.197 -11.255 1.00 83.38 97 ARG A CA 1
ATOM 777 C C . ARG A 1 97 ? 14.899 -14.443 -11.471 1.00 83.38 97 ARG A C 1
ATOM 779 O O . ARG A 1 97 ? 14.510 -14.195 -12.608 1.00 83.38 97 ARG A O 1
ATOM 786 N N . THR A 1 98 ? 14.252 -14.052 -10.380 1.00 86.25 98 THR A N 1
ATOM 787 C CA . THR A 1 98 ? 13.087 -13.165 -10.427 1.00 86.25 98 THR A CA 1
ATOM 788 C C . THR A 1 98 ? 13.557 -11.726 -10.594 1.00 86.25 98 THR A C 1
ATOM 790 O O . THR A 1 98 ? 14.284 -11.207 -9.747 1.00 86.25 98 THR A O 1
ATOM 793 N N . LEU A 1 99 ? 13.141 -11.094 -11.684 1.00 85.12 99 LEU A N 1
ATOM 794 C CA . LEU A 1 99 ? 13.400 -9.699 -12.012 1.00 85.12 99 LEU A CA 1
ATOM 795 C C . LEU A 1 99 ? 12.099 -8.900 -11.974 1.00 85.12 99 LEU A C 1
ATOM 797 O O . LEU A 1 99 ? 11.017 -9.446 -12.178 1.00 85.12 99 LEU A O 1
ATOM 801 N N . PHE A 1 100 ? 12.235 -7.606 -11.717 1.00 91.19 100 PHE A N 1
ATOM 802 C CA . PHE A 1 100 ? 11.158 -6.626 -11.676 1.00 91.19 100 PHE A CA 1
ATOM 803 C C . PHE A 1 100 ? 11.538 -5.487 -12.624 1.00 91.19 100 PHE A C 1
ATOM 805 O O . PHE A 1 100 ? 12.700 -5.084 -12.653 1.00 91.19 100 PHE A O 1
ATOM 812 N N . ASP A 1 101 ? 10.596 -5.043 -13.449 1.00 88.69 101 ASP A N 1
ATOM 813 C CA . ASP A 1 101 ? 10.861 -4.285 -14.675 1.00 88.69 101 ASP A CA 1
ATOM 814 C C . ASP A 1 101 ? 10.495 -2.794 -14.604 1.00 88.69 101 ASP A C 1
ATOM 816 O O .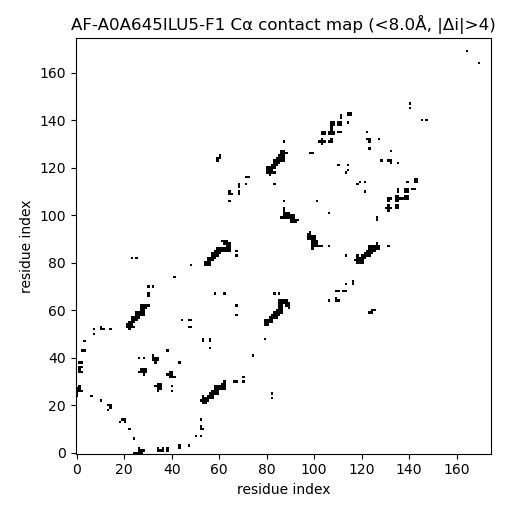 ASP A 1 101 ? 10.809 -2.041 -15.527 1.00 88.69 101 ASP A O 1
ATOM 820 N N . ALA A 1 102 ? 9.858 -2.333 -13.524 1.00 92.12 102 ALA A N 1
ATOM 821 C CA . ALA A 1 102 ? 9.565 -0.912 -13.354 1.00 92.12 102 ALA A CA 1
ATOM 822 C C . ALA A 1 102 ? 10.843 -0.130 -13.033 1.00 92.12 102 ALA A C 1
ATOM 824 O O . ALA A 1 102 ? 11.632 -0.575 -12.214 1.00 92.12 102 ALA A O 1
ATOM 825 N N . SER A 1 103 ? 11.022 1.074 -13.582 1.00 96.88 103 SER A N 1
ATOM 826 C CA . SER A 1 103 ? 12.084 1.969 -13.103 1.00 96.88 103 SER A CA 1
ATOM 827 C C . SER A 1 103 ? 11.681 2.666 -11.790 1.00 96.88 103 SER A C 1
ATOM 829 O O . SER A 1 103 ? 10.479 2.851 -11.539 1.00 96.88 103 SER A O 1
ATOM 831 N N . PRO A 1 104 ? 12.648 3.107 -10.963 1.00 97.94 104 PRO A N 1
ATOM 832 C CA . PRO A 1 104 ? 12.382 3.928 -9.782 1.00 97.94 104 PRO A CA 1
ATOM 833 C C . PRO A 1 104 ? 11.546 5.181 -10.079 1.00 97.94 104 PRO A C 1
ATOM 835 O O . PRO A 1 104 ? 10.604 5.481 -9.345 1.00 97.94 104 PRO A O 1
ATOM 838 N N . GLU A 1 105 ? 11.828 5.883 -11.179 1.00 97.81 105 GLU A N 1
ATOM 839 C CA . GLU A 1 105 ? 11.129 7.114 -11.571 1.00 97.81 105 GLU A CA 1
ATOM 840 C C . GLU A 1 105 ? 9.670 6.835 -11.933 1.00 97.81 105 GLU A C 1
ATOM 842 O O . GLU A 1 105 ? 8.761 7.558 -11.509 1.00 97.81 105 GLU A O 1
ATOM 847 N N . TYR A 1 106 ? 9.434 5.770 -12.706 1.00 97.75 106 TYR A N 1
ATOM 848 C CA . TYR A 1 106 ? 8.089 5.338 -13.066 1.00 97.75 106 TYR A CA 1
ATOM 849 C C . TYR A 1 106 ? 7.292 4.929 -11.825 1.00 97.75 106 TYR A C 1
ATOM 851 O O . TYR A 1 106 ? 6.148 5.360 -11.650 1.00 97.75 106 TYR A O 1
ATOM 859 N N . PHE A 1 107 ? 7.906 4.139 -10.940 1.00 98.44 107 PHE A N 1
ATOM 860 C CA . PHE A 1 107 ? 7.294 3.730 -9.683 1.00 98.44 107 PHE A CA 1
ATOM 861 C C . PHE A 1 107 ? 6.921 4.948 -8.834 1.00 98.44 107 PHE A C 1
ATOM 863 O O . PHE A 1 107 ? 5.757 5.091 -8.461 1.00 98.44 107 PHE A O 1
ATOM 870 N N . GLY A 1 108 ? 7.859 5.874 -8.613 1.00 97.94 108 GLY A N 1
ATOM 871 C CA . GLY A 1 108 ? 7.617 7.094 -7.844 1.00 97.94 108 GLY A CA 1
ATOM 872 C C . GLY A 1 108 ? 6.491 7.950 -8.430 1.00 97.94 108 GLY A C 1
ATOM 873 O O . GLY A 1 108 ? 5.617 8.408 -7.693 1.00 97.94 108 GLY A O 1
ATOM 874 N N . SER A 1 109 ? 6.436 8.107 -9.759 1.00 97.69 109 SER A N 1
ATOM 875 C CA . SER A 1 109 ? 5.346 8.835 -10.424 1.00 97.69 109 SER A CA 1
ATOM 876 C C . SER A 1 109 ? 3.978 8.210 -10.147 1.00 97.69 109 SER A C 1
ATOM 878 O O . SER A 1 109 ? 3.006 8.934 -9.933 1.00 97.69 109 SER A O 1
ATOM 880 N N . LYS A 1 110 ? 3.883 6.877 -10.152 1.00 97.88 110 LYS A N 1
ATOM 881 C CA . LYS A 1 110 ? 2.627 6.172 -9.866 1.00 97.88 110 LYS A CA 1
ATOM 882 C C . LYS A 1 110 ? 2.270 6.196 -8.388 1.00 97.88 110 LYS A C 1
ATOM 884 O O . LYS A 1 110 ? 1.091 6.301 -8.064 1.00 97.88 110 LYS A O 1
ATOM 889 N N . MET A 1 111 ? 3.257 6.172 -7.496 1.00 97.94 111 MET A N 1
ATOM 890 C CA . MET A 1 111 ? 3.007 6.367 -6.070 1.00 97.94 111 MET A CA 1
ATOM 891 C C . MET A 1 111 ? 2.443 7.761 -5.780 1.00 97.94 111 MET A C 1
ATOM 893 O O . MET A 1 111 ? 1.504 7.873 -5.000 1.00 97.94 111 MET A O 1
ATOM 897 N N . ALA A 1 112 ? 2.915 8.808 -6.461 1.00 96.81 112 ALA A N 1
ATOM 898 C CA . ALA A 1 112 ? 2.312 10.138 -6.355 1.00 96.81 112 ALA A CA 1
ATOM 899 C C . ALA A 1 112 ? 0.849 10.158 -6.839 1.00 96.81 112 ALA A C 1
ATOM 901 O O . ALA A 1 112 ? -0.006 10.773 -6.204 1.00 96.81 112 ALA A O 1
ATOM 902 N N . ASP A 1 113 ? 0.522 9.437 -7.917 1.00 96.06 113 ASP A N 1
ATOM 903 C CA . ASP A 1 113 ? -0.873 9.262 -8.346 1.00 96.06 113 ASP A CA 1
ATOM 904 C C . ASP A 1 113 ? -1.720 8.526 -7.294 1.00 96.06 113 ASP A C 1
ATOM 906 O O . ASP A 1 113 ? -2.881 8.882 -7.097 1.00 96.06 113 ASP A O 1
ATOM 910 N N . ILE A 1 114 ? -1.153 7.526 -6.610 1.00 95.81 114 ILE A N 1
ATOM 911 C CA . ILE A 1 114 ? -1.805 6.790 -5.514 1.00 95.81 114 ILE A CA 1
ATOM 912 C C . ILE A 1 114 ? -2.069 7.718 -4.320 1.00 95.81 114 ILE A C 1
ATOM 914 O O . ILE A 1 114 ? -3.164 7.691 -3.761 1.00 95.81 114 ILE A O 1
ATOM 918 N N . VAL A 1 115 ? -1.122 8.593 -3.972 1.00 95.19 115 VAL A N 1
ATOM 919 C CA . VAL A 1 115 ? -1.317 9.621 -2.935 1.00 95.19 115 VAL A CA 1
ATOM 920 C C . VAL A 1 115 ? -2.466 10.559 -3.299 1.00 95.19 115 VAL A C 1
ATOM 922 O O . VAL A 1 115 ? -3.316 10.828 -2.457 1.00 95.19 115 VAL A O 1
ATOM 925 N N . ARG A 1 116 ? -2.582 10.977 -4.569 1.00 92.75 116 ARG A N 1
ATOM 926 C CA . ARG A 1 116 ? -3.730 11.782 -5.038 1.00 92.75 116 ARG A CA 1
ATOM 927 C C . ARG A 1 116 ? -5.080 11.073 -4.885 1.00 92.75 116 ARG A C 1
ATOM 929 O O . ARG A 1 116 ? -6.107 11.741 -4.919 1.00 92.75 116 ARG A O 1
ATOM 936 N N . GLN A 1 117 ? -5.101 9.744 -4.751 1.00 91.69 117 GLN A N 1
ATOM 937 C CA . GLN A 1 117 ? -6.322 8.983 -4.456 1.00 91.69 117 GLN A CA 1
ATOM 938 C C . GLN A 1 117 ? -6.620 8.867 -2.950 1.00 91.69 117 GLN A C 1
ATOM 940 O O . GLN A 1 117 ? -7.582 8.203 -2.580 1.00 91.69 117 GLN A O 1
ATOM 945 N N . GLY A 1 118 ? -5.821 9.497 -2.082 1.00 90.50 118 GLY A N 1
ATOM 946 C CA . GLY A 1 118 ? -6.032 9.504 -0.633 1.00 90.50 118 GLY A CA 1
ATOM 947 C C . GLY A 1 118 ? -5.278 8.413 0.131 1.00 90.50 118 GLY A C 1
ATOM 948 O O . GLY A 1 118 ? -5.605 8.147 1.286 1.00 90.50 118 GLY A O 1
ATOM 949 N N . ALA A 1 119 ? -4.275 7.767 -0.476 1.00 94.00 119 ALA A N 1
ATOM 950 C CA . ALA A 1 119 ? -3.391 6.875 0.272 1.00 94.00 119 ALA A CA 1
ATOM 951 C C . ALA A 1 119 ? -2.574 7.671 1.301 1.00 94.00 119 ALA A C 1
ATOM 953 O O . ALA A 1 119 ? -1.815 8.567 0.937 1.00 94.00 119 ALA A O 1
ATOM 954 N N . ALA A 1 120 ? -2.719 7.315 2.577 1.00 94.00 120 ALA A N 1
ATOM 955 C CA . ALA A 1 120 ? -2.063 7.993 3.694 1.00 94.00 120 ALA A CA 1
ATOM 956 C C . ALA A 1 120 ? -0.712 7.357 4.050 1.00 94.00 120 ALA A C 1
ATOM 958 O O . ALA A 1 120 ? 0.195 8.030 4.530 1.00 94.00 120 ALA A O 1
ATOM 959 N N . ILE A 1 121 ? -0.573 6.051 3.808 1.00 96.94 121 ILE A N 1
ATOM 960 C CA . ILE A 1 121 ? 0.654 5.297 4.062 1.00 96.94 121 ILE A CA 1
ATOM 961 C C . ILE A 1 121 ? 1.093 4.684 2.736 1.00 96.94 121 ILE A C 1
ATOM 963 O O . ILE A 1 121 ? 0.372 3.884 2.146 1.00 96.94 121 ILE A O 1
ATOM 967 N N . ILE A 1 122 ? 2.283 5.026 2.259 1.00 97.38 122 ILE A N 1
ATOM 968 C CA . ILE A 1 122 ? 2.803 4.521 0.986 1.00 97.38 122 ILE A CA 1
ATOM 969 C C . ILE A 1 122 ? 4.180 3.891 1.161 1.00 97.38 122 ILE A C 1
ATOM 971 O O . ILE A 1 122 ? 4.955 4.283 2.030 1.00 97.38 122 ILE A O 1
ATOM 975 N N . GLY A 1 123 ? 4.491 2.905 0.326 1.00 97.44 123 GLY A N 1
ATOM 976 C CA . GLY A 1 123 ? 5.786 2.238 0.343 1.00 97.44 123 GLY A CA 1
ATOM 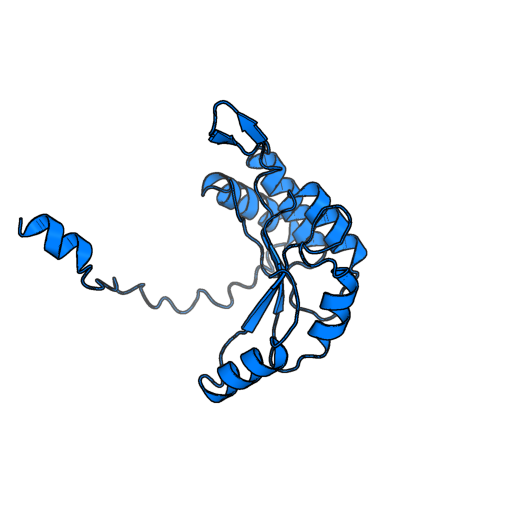977 C C . GLY A 1 123 ? 5.969 1.297 -0.838 1.00 97.44 123 GLY A C 1
ATOM 978 O O . GLY A 1 123 ? 5.338 1.455 -1.881 1.00 97.44 123 GLY A O 1
ATOM 979 N N . GLY A 1 124 ? 6.832 0.303 -0.657 1.00 97.44 124 GLY A N 1
ATOM 980 C CA . GLY A 1 124 ? 7.166 -0.690 -1.668 1.00 97.44 124 GLY A CA 1
ATOM 981 C C . GLY A 1 124 ? 7.194 -2.102 -1.099 1.00 97.44 124 GLY A C 1
ATOM 982 O O . GLY A 1 124 ? 7.401 -2.294 0.098 1.00 97.44 124 GLY A O 1
ATOM 983 N N . CYS A 1 125 ? 6.960 -3.093 -1.959 1.00 97.44 125 CYS A N 1
ATOM 984 C CA . CYS A 1 125 ? 7.047 -4.510 -1.618 1.00 97.44 125 CYS A CA 1
ATOM 985 C C . CYS A 1 125 ? 8.173 -5.186 -2.424 1.00 97.44 125 CYS A C 1
ATOM 987 O O . CYS A 1 125 ? 9.308 -4.701 -2.428 1.00 97.44 125 CYS A O 1
ATOM 989 N N . CYS A 1 126 ? 7.916 -6.304 -3.104 1.00 96.56 126 CYS A N 1
ATOM 990 C CA . CYS A 1 126 ? 8.958 -7.049 -3.805 1.00 96.56 126 CYS A CA 1
ATOM 991 C C . CYS A 1 126 ? 9.557 -6.246 -4.970 1.00 96.56 126 CYS A C 1
ATOM 993 O O . CYS A 1 126 ? 8.854 -5.543 -5.697 1.00 96.56 126 CYS A O 1
ATOM 995 N N . GLY A 1 127 ? 10.876 -6.357 -5.133 1.00 95.00 127 GLY A N 1
ATOM 996 C CA . GLY A 1 127 ? 11.636 -5.658 -6.171 1.00 95.00 127 GLY A CA 1
ATOM 997 C C . GLY A 1 127 ? 11.951 -4.194 -5.864 1.00 95.00 127 GLY A C 1
ATOM 998 O O . GLY A 1 127 ? 12.813 -3.621 -6.521 1.00 95.00 127 GLY A O 1
ATOM 999 N N . THR A 1 128 ? 11.309 -3.587 -4.861 1.00 97.06 128 THR A N 1
ATOM 1000 C CA . THR A 1 128 ? 11.639 -2.213 -4.467 1.00 97.06 128 THR A CA 1
ATOM 1001 C C . THR A 1 128 ? 12.949 -2.156 -3.685 1.00 97.06 128 THR A C 1
ATOM 1003 O O . THR A 1 128 ? 13.277 -3.047 -2.900 1.00 97.06 128 THR A O 1
ATOM 1006 N N . THR A 1 129 ? 13.710 -1.092 -3.916 1.00 96.81 129 THR A N 1
ATOM 1007 C CA . THR A 1 129 ? 14.970 -0.783 -3.226 1.00 96.81 129 THR A CA 1
ATOM 1008 C C . THR A 1 129 ? 14.892 0.632 -2.637 1.00 96.81 129 THR A C 1
ATOM 1010 O O . THR A 1 129 ? 13.940 1.365 -2.933 1.00 96.81 129 THR A O 1
ATOM 1013 N N . PRO A 1 130 ? 15.881 1.076 -1.837 1.00 98.06 130 PRO A N 1
ATOM 1014 C CA . PRO A 1 130 ? 15.920 2.456 -1.353 1.00 98.06 130 PRO A CA 1
ATOM 1015 C C . PRO A 1 130 ? 15.820 3.516 -2.461 1.00 98.06 130 PRO A C 1
ATOM 1017 O O . PRO A 1 130 ? 15.283 4.592 -2.219 1.00 98.06 130 PRO A O 1
ATOM 1020 N N . GLU A 1 131 ? 16.269 3.217 -3.683 1.00 97.56 131 GLU A N 1
ATOM 1021 C CA . GLU A 1 131 ? 16.157 4.128 -4.828 1.00 97.56 131 GLU A CA 1
ATOM 1022 C C . GLU A 1 131 ? 14.696 4.387 -5.232 1.00 97.56 131 GLU A C 1
ATOM 1024 O O . GLU A 1 131 ? 14.306 5.533 -5.448 1.00 97.56 131 GLU A O 1
ATOM 1029 N N . TYR A 1 132 ? 13.857 3.347 -5.227 1.00 98.19 132 TYR A N 1
ATOM 1030 C CA . TYR A 1 132 ? 12.417 3.469 -5.487 1.00 98.19 132 TYR A CA 1
ATOM 1031 C C . TYR A 1 132 ? 11.726 4.298 -4.409 1.00 98.19 132 TYR A C 1
ATOM 1033 O O . TYR A 1 132 ? 10.849 5.107 -4.712 1.00 98.19 132 TYR A O 1
ATOM 1041 N N . LEU A 1 133 ? 12.117 4.105 -3.146 1.00 97.94 133 LEU A N 1
ATOM 1042 C CA . LEU A 1 133 ? 11.568 4.873 -2.030 1.00 97.94 133 LEU A CA 1
ATOM 1043 C C . LEU A 1 133 ? 12.010 6.339 -2.097 1.00 97.94 133 LEU A C 1
ATOM 1045 O O . LEU A 1 133 ? 11.191 7.221 -1.857 1.00 97.94 133 LEU A O 1
ATOM 1049 N N . ARG A 1 134 ? 13.258 6.614 -2.502 1.00 97.81 134 ARG A N 1
ATOM 1050 C CA . ARG A 1 134 ? 13.750 7.979 -2.740 1.00 97.81 134 ARG A CA 1
ATOM 1051 C C . ARG A 1 134 ? 12.907 8.688 -3.799 1.00 97.81 134 ARG A C 1
ATOM 1053 O O . ARG A 1 134 ? 12.412 9.781 -3.540 1.00 97.81 134 ARG A O 1
ATOM 1060 N N . GLU A 1 135 ? 12.702 8.063 -4.958 1.00 97.88 135 GLU A N 1
ATOM 1061 C CA . GLU A 1 135 ? 11.846 8.629 -6.010 1.00 97.88 135 GLU A CA 1
ATOM 1062 C C . GLU A 1 135 ? 10.389 8.765 -5.553 1.00 97.88 135 GLU A C 1
ATOM 1064 O O . GLU A 1 135 ? 9.748 9.778 -5.817 1.00 97.88 135 GLU A O 1
ATOM 1069 N N . THR A 1 136 ? 9.872 7.798 -4.794 1.00 97.31 136 THR A N 1
ATOM 1070 C CA . THR A 1 136 ? 8.523 7.870 -4.215 1.00 97.31 136 THR A CA 1
ATOM 1071 C C . THR A 1 136 ? 8.350 9.098 -3.327 1.00 97.31 136 THR A C 1
ATOM 1073 O O . THR A 1 136 ? 7.396 9.844 -3.522 1.00 97.31 136 THR A O 1
ATOM 1076 N N . VAL A 1 137 ? 9.279 9.351 -2.401 1.00 96.12 137 VAL A N 1
ATOM 1077 C CA . VAL A 1 137 ? 9.242 10.533 -1.527 1.00 96.12 137 VAL A CA 1
ATOM 1078 C C . VAL A 1 137 ? 9.309 11.818 -2.352 1.00 96.12 137 VAL A C 1
ATOM 1080 O O . VAL A 1 137 ? 8.462 12.694 -2.181 1.00 96.12 137 VAL A O 1
ATOM 1083 N N . LEU A 1 138 ? 10.250 11.908 -3.299 1.00 95.62 138 LEU A N 1
ATOM 1084 C CA . LEU A 1 138 ? 10.414 13.091 -4.151 1.00 95.62 138 LEU A CA 1
ATOM 1085 C C . LEU A 1 138 ? 9.156 13.428 -4.955 1.00 95.62 138 LEU A C 1
ATOM 1087 O O . LEU A 1 138 ? 8.824 14.602 -5.104 1.00 95.62 138 LEU A O 1
ATOM 1091 N N . LYS A 1 139 ? 8.465 12.418 -5.494 1.00 95.88 139 LYS A N 1
ATOM 1092 C CA . LYS A 1 139 ? 7.239 12.613 -6.278 1.00 95.88 139 LYS A CA 1
ATOM 1093 C C . LYS A 1 139 ? 6.017 12.843 -5.386 1.00 95.88 139 LYS A C 1
ATOM 1095 O O . LYS A 1 139 ? 5.165 13.648 -5.748 1.00 95.88 139 LYS A O 1
ATOM 1100 N N . ALA A 1 140 ? 5.928 12.180 -4.232 1.00 93.81 140 ALA A N 1
ATOM 1101 C CA . ALA A 1 140 ? 4.821 12.345 -3.289 1.00 93.81 140 ALA A CA 1
ATOM 1102 C C . ALA A 1 140 ? 4.790 13.755 -2.674 1.00 93.81 140 ALA A C 1
ATOM 1104 O O . ALA A 1 140 ? 3.729 14.369 -2.611 1.00 93.81 140 ALA A O 1
ATOM 1105 N N . MET A 1 141 ? 5.949 14.319 -2.321 1.00 91.44 141 MET A N 1
ATOM 1106 C CA . MET A 1 141 ? 6.048 15.691 -1.799 1.00 91.44 141 MET A CA 1
ATOM 1107 C C . MET A 1 141 ? 5.504 16.750 -2.770 1.00 91.44 141 MET A C 1
ATOM 1109 O O . MET A 1 141 ? 5.003 17.784 -2.348 1.00 91.44 141 MET A O 1
ATOM 1113 N N . GLN A 1 142 ? 5.540 16.485 -4.080 1.00 89.75 142 GLN A N 1
ATOM 1114 C CA . GLN A 1 142 ? 5.010 17.401 -5.097 1.00 89.75 142 GLN A CA 1
ATOM 1115 C C . GLN A 1 142 ? 3.477 17.421 -5.154 1.00 89.75 142 GLN A C 1
ATOM 1117 O O . GLN A 1 142 ? 2.909 18.274 -5.833 1.00 89.75 142 GLN A O 1
ATOM 1122 N N . VAL A 1 143 ? 2.798 16.466 -4.506 1.00 87.88 143 VAL A N 1
ATOM 1123 C CA . VAL A 1 143 ? 1.332 16.334 -4.567 1.00 87.88 143 VAL A CA 1
ATOM 1124 C C . VAL A 1 143 ? 0.638 16.590 -3.239 1.00 87.88 143 VAL A C 1
ATOM 1126 O O . VAL A 1 143 ? -0.544 16.913 -3.248 1.00 87.88 143 VAL A O 1
ATOM 1129 N N . THR A 1 144 ? 1.344 16.462 -2.118 1.00 74.44 144 THR A N 1
ATOM 1130 C CA . THR A 1 144 ? 0.789 16.675 -0.774 1.00 74.44 144 THR A CA 1
ATOM 1131 C C . THR A 1 144 ? 0.793 18.140 -0.333 1.00 74.44 144 THR A C 1
ATOM 1133 O O . THR A 1 144 ? 0.202 18.452 0.693 1.00 74.44 144 THR A O 1
ATOM 1136 N N . GLY A 1 145 ? 1.444 19.043 -1.078 1.00 61.78 145 GLY A N 1
ATOM 1137 C CA . GLY A 1 145 ? 1.745 20.392 -0.587 1.00 61.78 145 GLY A CA 1
ATOM 1138 C C . GLY A 1 145 ? 2.624 20.365 0.675 1.00 61.78 145 GLY A C 1
ATOM 1139 O O . GLY A 1 145 ? 3.051 19.297 1.123 1.00 61.78 145 GLY A O 1
ATOM 1140 N N . ASP A 1 146 ? 2.878 21.535 1.267 1.00 51.59 146 ASP A N 1
ATOM 1141 C CA . ASP A 1 146 ? 3.633 21.674 2.528 1.00 51.59 146 ASP A CA 1
ATOM 1142 C C . ASP A 1 146 ? 2.867 21.135 3.762 1.00 51.59 146 ASP A C 1
ATOM 1144 O O . ASP A 1 146 ? 3.402 21.108 4.867 1.00 51.59 146 ASP A O 1
ATOM 1148 N N . GLU A 1 147 ? 1.632 20.645 3.589 1.00 47.44 147 GLU A N 1
ATOM 1149 C CA . GLU A 1 147 ? 0.819 19.991 4.627 1.00 47.44 147 GLU A CA 1
ATOM 1150 C C . GLU A 1 147 ? 1.182 18.507 4.834 1.00 47.44 147 GLU A C 1
ATOM 1152 O O . GLU A 1 147 ? 0.370 17.713 5.315 1.00 47.44 147 GLU A O 1
ATOM 1157 N N . ILE A 1 148 ? 2.420 18.095 4.529 1.00 48.84 148 ILE A N 1
ATOM 1158 C CA . ILE A 1 148 ? 2.969 16.913 5.197 1.00 48.84 148 ILE A CA 1
ATOM 1159 C C . ILE A 1 148 ? 3.095 17.317 6.657 1.00 48.84 148 ILE A C 1
ATOM 1161 O O . ILE A 1 148 ? 4.075 17.950 7.050 1.00 48.84 148 ILE A O 1
ATOM 1165 N N . ILE A 1 149 ? 2.077 16.995 7.456 1.00 44.94 149 ILE A N 1
ATOM 1166 C CA . ILE A 1 149 ? 2.126 17.263 8.879 1.00 44.94 149 ILE A CA 1
ATOM 1167 C C . ILE A 1 149 ? 3.330 16.492 9.408 1.00 44.94 149 ILE A C 1
ATOM 1169 O O . ILE A 1 149 ? 3.318 15.270 9.563 1.00 44.94 149 ILE A O 1
ATOM 1173 N N . ALA A 1 150 ? 4.379 17.248 9.711 1.00 38.62 150 ALA A N 1
ATOM 1174 C CA . ALA A 1 150 ? 5.515 16.868 10.526 1.00 38.62 150 ALA A CA 1
ATOM 1175 C C . ALA A 1 150 ? 5.084 16.569 11.980 1.00 38.62 150 ALA A C 1
ATOM 1177 O O . ALA A 1 150 ? 5.817 16.841 12.923 1.00 38.62 150 ALA A O 1
ATOM 1178 N N . SER A 1 151 ? 3.885 16.016 12.182 1.00 37.47 151 SER A N 1
ATOM 1179 C CA . SER A 1 151 ? 3.371 15.498 13.443 1.00 37.47 151 SER A CA 1
ATOM 1180 C C . SER A 1 151 ? 3.521 13.981 13.417 1.00 37.47 151 SER A C 1
ATOM 1182 O O . 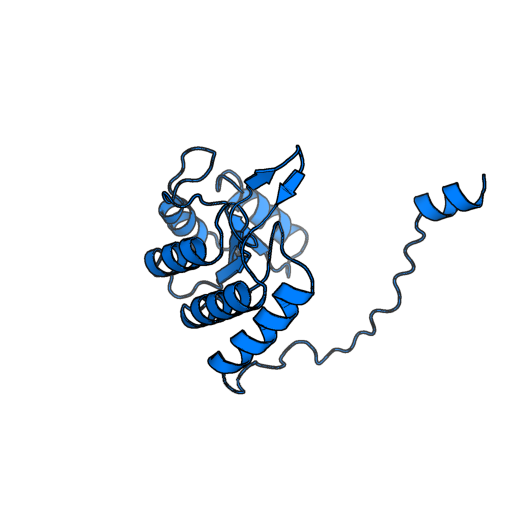SER A 1 151 ? 2.560 13.236 13.239 1.00 37.47 151 SER A O 1
ATOM 1184 N N . SER A 1 152 ? 4.744 13.465 13.396 1.00 39.59 152 SER A N 1
ATOM 1185 C CA . SER A 1 152 ? 5.175 12.593 14.502 1.00 39.59 152 SER A CA 1
ATOM 1186 C C . SER A 1 152 ? 6.654 12.201 14.397 1.00 39.59 152 SER A C 1
ATOM 1188 O O . SER A 1 152 ? 7.066 11.173 14.924 1.00 39.59 152 SER A O 1
ATOM 1190 N N . VAL A 1 153 ? 7.489 13.038 13.774 1.00 40.59 153 VAL A N 1
ATOM 1191 C CA . VAL A 1 153 ? 8.954 12.947 13.938 1.00 40.59 153 VAL A CA 1
ATOM 1192 C C . VAL A 1 153 ? 9.465 14.158 14.723 1.00 40.59 153 VAL A C 1
ATOM 1194 O O . VAL A 1 153 ? 10.473 14.761 14.382 1.00 40.59 153 VAL A O 1
ATOM 1197 N N . THR A 1 154 ? 8.738 14.573 15.761 1.00 36.72 154 THR A N 1
ATOM 1198 C CA . THR A 1 154 ? 9.217 15.590 16.717 1.00 36.72 154 THR A CA 1
ATOM 1199 C C . THR A 1 154 ? 9.720 14.985 18.018 1.00 36.72 154 THR A C 1
ATOM 1201 O O . THR A 1 154 ? 10.521 15.619 18.696 1.00 36.72 154 THR A O 1
ATOM 1204 N N . ASP A 1 155 ? 9.384 13.730 18.316 1.00 41.38 155 ASP A N 1
ATOM 1205 C CA . ASP A 1 155 ? 10.083 12.992 19.359 1.00 41.38 155 ASP A CA 1
ATOM 1206 C C . ASP A 1 155 ? 11.234 12.237 18.718 1.00 41.38 155 ASP A C 1
ATOM 1208 O O . ASP A 1 155 ? 11.157 11.051 18.393 1.00 41.38 155 ASP A O 1
ATOM 1212 N N . GLY A 1 156 ? 12.342 12.960 18.572 1.00 39.59 156 GLY A N 1
ATOM 1213 C CA . GLY A 1 156 ? 13.671 12.380 18.554 1.00 39.59 156 GLY A CA 1
ATOM 1214 C C . GLY A 1 156 ? 13.932 11.618 19.853 1.00 39.59 156 GLY A C 1
ATOM 1215 O O . GLY A 1 156 ? 14.835 11.959 20.611 1.00 39.59 156 GLY A O 1
ATOM 1216 N N . LYS A 1 157 ? 13.206 10.518 20.090 1.00 39.50 157 LYS A N 1
ATOM 1217 C CA . LYS A 1 157 ? 13.867 9.352 20.645 1.00 39.50 157 LYS A CA 1
ATOM 1218 C C . LYS A 1 157 ? 14.906 9.023 19.599 1.00 39.50 157 LYS A C 1
ATOM 1220 O O . LYS A 1 157 ? 14.597 8.445 18.557 1.00 39.50 157 LYS A O 1
ATOM 1225 N N . THR A 1 158 ? 16.135 9.462 19.864 1.00 36.44 158 THR A N 1
ATOM 1226 C CA . THR A 1 158 ? 17.333 8.805 19.372 1.00 36.44 158 THR A CA 1
ATOM 1227 C C . THR A 1 158 ? 16.954 7.340 19.226 1.00 36.44 158 THR A C 1
ATOM 1229 O O . THR A 1 158 ? 16.454 6.748 20.190 1.00 36.44 158 THR A O 1
ATOM 1232 N N . MET A 1 159 ? 17.100 6.764 18.029 1.00 41.84 159 MET A N 1
ATOM 1233 C CA . MET A 1 159 ? 17.296 5.325 17.951 1.00 41.84 159 MET A CA 1
ATOM 1234 C C . MET A 1 159 ? 18.564 5.093 18.756 1.00 41.84 159 MET A C 1
ATOM 1236 O O . MET A 1 159 ? 19.671 5.070 18.219 1.00 41.84 159 MET A O 1
ATOM 1240 N N . ASP A 1 160 ? 18.393 5.029 20.073 1.00 45.28 160 ASP A N 1
ATOM 1241 C CA . ASP A 1 160 ? 19.347 4.478 20.981 1.00 45.28 160 ASP A CA 1
ATOM 1242 C C . ASP A 1 160 ? 19.629 3.158 20.314 1.00 45.28 160 ASP A C 1
ATOM 1244 O O . ASP A 1 160 ? 18.687 2.414 20.005 1.00 45.28 160 ASP A O 1
ATOM 1248 N N . LYS A 1 161 ? 20.876 2.990 19.866 1.00 48.09 161 LYS A N 1
ATOM 1249 C CA . LYS A 1 161 ? 21.290 1.788 19.164 1.00 48.09 161 LYS A CA 1
ATOM 1250 C C . LYS A 1 161 ? 20.834 0.671 20.077 1.00 48.09 161 LYS A C 1
ATOM 1252 O O . LYS A 1 161 ? 21.505 0.375 21.062 1.00 48.09 161 LYS A O 1
ATOM 1257 N N . LEU A 1 162 ? 19.707 0.047 19.746 1.00 46.00 162 LEU A N 1
ATOM 1258 C CA . LEU A 1 162 ? 19.335 -1.244 20.254 1.00 46.00 162 LEU A CA 1
ATOM 1259 C C . LEU A 1 162 ? 20.399 -2.135 19.630 1.00 46.00 162 LEU A C 1
ATOM 1261 O O . LEU A 1 162 ? 20.188 -2.768 18.598 1.00 46.00 162 LEU A O 1
ATOM 1265 N N . LYS A 1 163 ? 21.589 -2.136 20.245 1.00 52.69 163 LYS A N 1
ATOM 1266 C CA . LYS A 1 163 ? 22.522 -3.244 20.249 1.00 52.69 163 LYS A CA 1
ATOM 1267 C C . LYS A 1 163 ? 21.737 -4.372 20.903 1.00 52.69 163 LYS A C 1
ATOM 1269 O O . LYS A 1 163 ? 21.935 -4.709 22.061 1.00 52.69 163 LYS A O 1
ATOM 1274 N N . ARG A 1 164 ? 20.774 -4.918 20.164 1.00 60.69 164 ARG A N 1
ATOM 1275 C CA . ARG A 1 164 ? 20.326 -6.271 20.402 1.00 60.69 164 ARG A CA 1
ATOM 1276 C C . ARG A 1 164 ? 21.573 -7.100 20.185 1.00 60.69 164 ARG A C 1
ATOM 1278 O O . ARG A 1 164 ? 22.151 -7.054 19.098 1.00 60.69 164 ARG A O 1
ATOM 1285 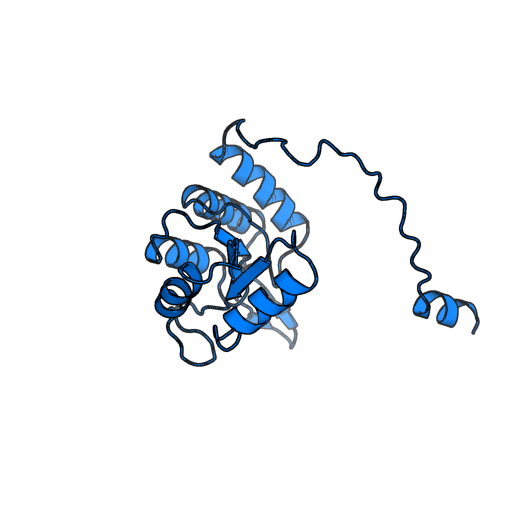N N . GLU A 1 165 ? 22.018 -7.775 21.236 1.00 66.00 165 GLU A N 1
ATOM 1286 C CA . GLU A 1 165 ? 23.034 -8.804 21.101 1.00 66.00 165 GLU A CA 1
ATOM 1287 C C . GLU A 1 165 ? 22.569 -9.759 20.007 1.00 66.00 165 GLU A C 1
ATOM 1289 O O . GLU A 1 165 ? 21.530 -10.419 20.102 1.00 66.00 165 GLU A O 1
ATOM 1294 N N . ASN A 1 166 ? 23.291 -9.740 18.892 1.00 76.00 166 ASN A N 1
ATOM 1295 C CA . ASN A 1 166 ? 22.997 -10.610 17.782 1.00 76.00 166 ASN A CA 1
ATOM 1296 C C . ASN A 1 166 ? 23.700 -11.935 18.071 1.00 76.00 166 ASN A C 1
ATOM 1298 O O . ASN A 1 166 ? 24.859 -12.128 17.714 1.00 76.00 166 ASN A O 1
ATOM 1302 N N . ASN A 1 167 ? 22.971 -12.847 18.714 1.00 79.69 167 ASN A N 1
ATOM 1303 C CA . ASN A 1 167 ? 23.454 -14.184 19.064 1.00 79.69 167 ASN A CA 1
ATOM 1304 C C . ASN A 1 167 ? 24.042 -14.954 17.871 1.00 79.69 167 ASN A C 1
ATOM 1306 O O . ASN A 1 167 ? 24.833 -15.873 18.069 1.00 79.69 167 ASN A O 1
ATOM 1310 N N . PHE A 1 168 ? 23.658 -14.608 16.639 1.00 74.50 168 PHE A N 1
ATOM 1311 C CA . PHE A 1 168 ? 24.231 -15.190 15.431 1.00 74.50 168 PHE A CA 1
ATOM 1312 C C . PHE A 1 168 ? 25.628 -14.622 15.125 1.00 74.50 168 PHE A C 1
ATOM 1314 O O . PHE A 1 168 ? 26.556 -15.403 14.931 1.00 74.50 168 PHE A O 1
ATOM 1321 N N . ILE A 1 169 ? 25.810 -13.295 15.177 1.00 79.19 169 ILE A N 1
ATOM 1322 C CA . ILE A 1 169 ? 27.136 -12.643 15.074 1.00 79.19 169 ILE A CA 1
ATOM 1323 C C . ILE A 1 169 ? 28.080 -13.182 16.157 1.00 79.19 169 ILE A C 1
ATOM 1325 O O . ILE A 1 169 ? 29.190 -13.606 15.853 1.00 79.19 169 ILE A O 1
ATOM 1329 N N . SER A 1 170 ? 27.615 -13.262 17.406 1.00 81.31 170 SER A N 1
ATOM 1330 C CA . SER A 1 170 ? 28.438 -13.730 18.527 1.00 81.31 170 SER A CA 1
ATOM 1331 C C . SER A 1 170 ? 28.868 -15.196 18.407 1.00 81.31 170 SER A C 1
ATOM 1333 O O . SER A 1 170 ? 29.874 -15.581 18.996 1.00 81.31 170 SER A O 1
ATOM 1335 N N . LYS A 1 171 ? 28.117 -16.025 17.669 1.00 79.00 171 LYS A N 1
ATOM 1336 C CA . LYS A 1 171 ? 28.510 -17.408 17.359 1.00 79.00 171 LYS A CA 1
ATOM 1337 C C . LYS A 1 171 ? 29.570 -17.462 16.262 1.00 79.00 171 LYS A C 1
ATOM 1339 O O . LYS A 1 171 ? 30.521 -18.214 16.407 1.00 79.00 171 LYS A O 1
ATOM 1344 N N . LEU A 1 172 ? 29.437 -16.646 15.215 1.00 76.50 172 LEU A N 1
ATOM 1345 C CA . LEU A 1 172 ? 30.425 -16.570 1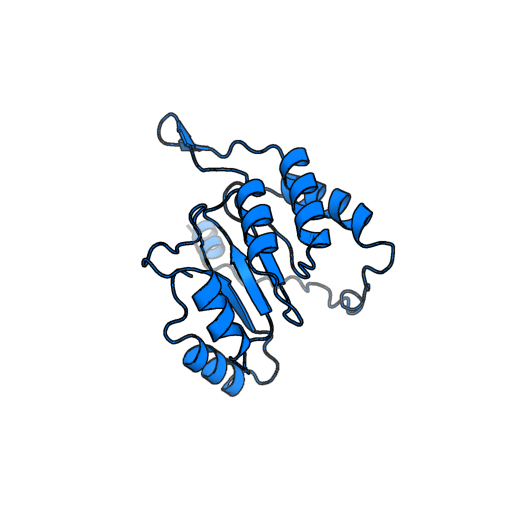4.131 1.00 76.50 172 LEU A CA 1
ATOM 1346 C C . LEU A 1 172 ? 31.796 -16.082 14.620 1.00 76.50 172 LEU A C 1
ATOM 1348 O O . LEU A 1 172 ? 32.820 -16.559 14.147 1.00 76.50 172 LEU A O 1
ATOM 1352 N N . GLU A 1 173 ? 31.818 -15.153 15.575 1.00 85.88 173 GLU A N 1
ATOM 1353 C CA . GLU A 1 173 ? 33.062 -14.595 16.121 1.00 85.88 173 GLU A CA 1
ATOM 1354 C C . GLU A 1 173 ? 33.778 -15.527 17.113 1.00 85.88 173 GLU A C 1
ATOM 1356 O O . GLU A 1 173 ? 34.970 -15.353 17.356 1.00 85.88 173 GLU A O 1
ATOM 1361 N N . ARG A 1 174 ? 33.077 -16.509 17.700 1.00 81.81 174 ARG A N 1
ATOM 1362 C CA . ARG A 1 174 ? 33.644 -17.429 18.705 1.00 81.81 174 ARG A CA 1
ATOM 1363 C C . ARG A 1 174 ? 34.215 -18.731 18.129 1.00 81.81 174 ARG A C 1
ATOM 1365 O O . ARG A 1 174 ? 34.852 -19.452 18.895 1.00 81.81 174 ARG A O 1
ATOM 1372 N N . GLY A 1 175 ? 34.067 -18.968 16.821 1.00 59.47 175 GLY A N 1
ATOM 1373 C CA . GLY A 1 175 ? 34.517 -20.192 16.145 1.00 59.47 175 GLY A CA 1
ATOM 1374 C C . GLY A 1 175 ? 33.526 -21.338 16.281 1.00 59.47 175 GLY A C 1
ATOM 1375 O O . GLY A 1 175 ? 33.198 -21.706 17.431 1.00 59.47 175 GLY A O 1
#

Organism: NCBI:txid1076179

Nearest PDB structures (foldseek):
  3bol-assembly1_A  TM=8.802E-01  e=1.067E-09  Thermotoga maritima
  8ssc-assembly1_A  TM=8.840E-01  e=7.354E-09  Thermus thermophilus HB8
  1q8a-assembly1_A  TM=8.819E-01  e=1.230E-08  Thermotoga maritima
  1q7q-assembly2_B  TM=8.530E-01  e=7.354E-09  Thermotoga maritima
  5dmm-assembly1_A  TM=8.146E-01  e=1.553E-05  Escherichia coli K-12

Radius of gyration: 18.57 Å; Cα contacts (8 Å, |Δi|>4): 271; chains: 1; bounding box: 51×42×41 Å

pLDDT: mean 87.71, std 16.81, range [36.44, 98.44]

Sequence (175 aa):
MSSDKYLENISRYIRQKVEDAFIITSFAVQPDGYTRDGYFGRDIFRRMVEVKDVEALGLNCVSGPYHMLHYVKELQLKNVVLSVMPNAGYPTVVNNRTLFDASPEYFGSKMADIVRQGAAIIGGCCGTTPEYLRETVLKAMQVTGDEIIASSVTDGKTMDKLKRENNFISKLERG

Mean predicted aligned error: 8.94 Å

Secondary structure (DSSP, 8-state):
----TTHHHHHHHHHHH-TT---EEEE-B-TTSBBTTS-BHHHHHHHHTT-TT--EEEEESSS-HHHHHHHHHHH---S-EEEEE--SS--EEETTEEE----HHHHHHHHHHHHTTTEEEE---TT--HHHHHHHHHHHHHHHTT-----SS-------------HHHHHHTT-

InterPro domains:
  IPR003726 Homocysteine-binding domain [PF02574] (20-135)
  IPR003726 Homocysteine-binding domain [PS50970] (1-140)
  IPR036589 Homocysteine-binding domain superfamily [G3DSA:3.20.20.330] (1-154)
  IPR036589 Homocysteine-binding domain superfamily [SSF82282] (13-135)
  IPR050554 Methionine Synthase/Corrinoid [PTHR45833] (21-136)

Solvent-accessible surface area (backbone atoms only — not comparable to full-atom values): 9915 Å² total; per-residue (Å²): 72,48,69,68,78,64,46,64,62,50,31,48,52,48,39,75,76,37,80,83,66,87,37,71,50,50,33,32,38,41,85,88,41,33,15,88,75,69,39,51,42,65,60,46,50,66,55,53,75,72,36,83,60,47,67,28,46,32,40,33,33,80,19,19,41,66,52,42,39,53,50,60,64,70,59,67,79,74,99,61,46,28,32,44,17,30,14,28,27,55,81,43,80,54,95,94,36,81,42,50,75,48,51,38,64,60,46,4,53,36,47,25,55,34,40,75,73,57,42,74,40,78,60,63,36,57,74,50,49,74,64,31,52,52,33,25,51,62,36,32,54,76,70,56,53,89,71,64,72,74,80,77,78,72,73,76,69,66,80,64,78,77,76,64,82,50,70,66,59,60,46,68,77,68,110